Protein AF-A0A954GTT3-F1 (afdb_monomer_lite)

Sequence (72 aa):
MTRRVAVYAGSFDPVTLGHEDMVRRGAQLFDRLIVGIGINPEKQPLFTAHERQELMQNIFADLPNVRIECFS

Structure (mmCIF, N/CA/C/O backbone):
data_AF-A0A954GTT3-F1
#
_entry.id   AF-A0A954GTT3-F1
#
loop_
_atom_site.group_PDB
_atom_site.id
_atom_site.type_symbol
_atom_site.label_atom_id
_atom_site.label_alt_id
_atom_site.label_comp_id
_atom_site.label_asym_id
_atom_site.label_entity_id
_atom_site.label_seq_id
_atom_site.pdbx_PDB_ins_code
_atom_site.Cartn_x
_atom_site.Cartn_y
_atom_site.Cartn_z
_atom_site.occupancy
_atom_site.B_iso_or_equiv
_atom_site.auth_seq_id
_atom_site.auth_comp_id
_atom_site.auth_asym_id
_atom_site.auth_atom_id
_atom_site.pdbx_PDB_model_num
ATOM 1 N N . MET A 1 1 ? -19.485 -5.272 18.984 1.00 69.06 1 MET A N 1
ATOM 2 C CA . MET A 1 1 ? -19.436 -4.616 17.658 1.00 69.06 1 MET A CA 1
ATOM 3 C C . MET A 1 1 ? -18.687 -5.516 16.692 1.00 69.06 1 MET A C 1
ATOM 5 O O . MET A 1 1 ? -17.729 -6.153 17.112 1.00 69.06 1 MET A O 1
ATOM 9 N N . THR A 1 2 ? -19.129 -5.598 15.438 1.00 86.69 2 THR A N 1
ATOM 10 C CA . THR A 1 2 ? -18.471 -6.403 14.397 1.00 86.69 2 THR A CA 1
ATOM 11 C C . THR A 1 2 ? -17.235 -5.670 13.880 1.00 86.69 2 THR A C 1
ATOM 13 O O . THR A 1 2 ? -17.332 -4.500 13.519 1.00 86.69 2 THR A O 1
ATOM 16 N N . ARG A 1 3 ? -16.083 -6.348 13.841 1.00 93.12 3 ARG A N 1
ATOM 17 C CA . ARG A 1 3 ? -14.834 -5.793 13.303 1.00 93.12 3 ARG A CA 1
ATOM 18 C C . ARG A 1 3 ? -14.942 -5.647 11.783 1.00 93.12 3 ARG A C 1
ATOM 20 O O . ARG A 1 3 ? -15.186 -6.633 11.091 1.00 93.12 3 ARG A O 1
ATOM 27 N N . ARG A 1 4 ? -14.755 -4.436 11.266 1.00 97.12 4 ARG A N 1
ATOM 28 C CA . ARG A 1 4 ? -14.829 -4.109 9.839 1.00 97.12 4 ARG A CA 1
ATOM 29 C C . ARG A 1 4 ? -13.451 -4.254 9.208 1.00 97.12 4 ARG A C 1
ATOM 31 O O . ARG A 1 4 ? -12.504 -3.575 9.603 1.00 97.12 4 ARG A O 1
ATOM 38 N N . VAL A 1 5 ? -13.356 -5.145 8.229 1.00 97.62 5 VAL A N 1
ATOM 39 C CA . VAL A 1 5 ? -12.131 -5.411 7.473 1.00 97.62 5 VAL A CA 1
ATOM 40 C C . VAL A 1 5 ? -12.362 -5.014 6.022 1.00 97.62 5 VAL A C 1
ATOM 42 O O . VAL A 1 5 ? -13.384 -5.385 5.448 1.00 97.62 5 VAL A O 1
ATOM 45 N N . ALA A 1 6 ? -11.421 -4.276 5.440 1.00 98.00 6 ALA A N 1
ATOM 46 C CA . ALA A 1 6 ? -11.436 -3.899 4.031 1.00 98.00 6 ALA A CA 1
ATOM 47 C C . ALA A 1 6 ? -10.208 -4.435 3.295 1.00 98.00 6 ALA A C 1
ATOM 49 O O . ALA A 1 6 ? -9.154 -4.661 3.895 1.00 98.00 6 ALA A O 1
ATOM 50 N N . VAL A 1 7 ? -10.360 -4.600 1.982 1.00 98.06 7 VAL A N 1
ATOM 51 C CA . VAL A 1 7 ? -9.286 -4.984 1.066 1.00 98.06 7 VAL A CA 1
ATOM 52 C C . VAL A 1 7 ? -9.162 -3.920 -0.017 1.00 98.06 7 VAL A C 1
ATOM 54 O O . VAL A 1 7 ? -10.160 -3.536 -0.625 1.00 98.06 7 VAL A O 1
ATOM 57 N N . TYR A 1 8 ? -7.938 -3.469 -0.268 1.00 98.00 8 TYR A N 1
ATOM 58 C CA . TYR A 1 8 ? -7.584 -2.607 -1.387 1.00 98.00 8 TYR A CA 1
ATOM 59 C C . TYR A 1 8 ? -6.534 -3.314 -2.243 1.00 98.00 8 TYR A C 1
ATOM 61 O O . TYR A 1 8 ? -5.379 -3.438 -1.845 1.00 98.00 8 TYR A O 1
ATOM 69 N N . ALA A 1 9 ? -6.950 -3.844 -3.390 1.00 97.06 9 ALA A N 1
ATOM 70 C CA . ALA A 1 9 ? -6.097 -4.657 -4.250 1.00 97.06 9 ALA A CA 1
ATOM 71 C C . ALA A 1 9 ? -5.633 -3.876 -5.485 1.00 97.06 9 ALA A C 1
ATOM 73 O O . ALA A 1 9 ? -6.406 -3.118 -6.073 1.00 97.06 9 ALA A O 1
ATOM 74 N N . GLY A 1 10 ? -4.387 -4.094 -5.902 1.00 95.31 10 GLY A N 1
ATOM 75 C CA . GLY A 1 10 ? -3.799 -3.433 -7.064 1.00 95.31 10 GLY A CA 1
ATOM 76 C C . GLY A 1 10 ? -2.438 -4.012 -7.448 1.00 95.31 10 GLY A C 1
ATOM 77 O O . GLY A 1 10 ? -1.865 -4.827 -6.727 1.00 95.31 10 GLY A O 1
ATOM 78 N N . SER A 1 11 ? -1.910 -3.602 -8.605 1.00 94.12 11 SER A N 1
ATOM 79 C CA . SER A 1 11 ? -0.526 -3.926 -8.975 1.00 94.12 11 SER A CA 1
ATOM 80 C C . SER A 1 11 ? 0.476 -3.069 -8.206 1.00 94.12 11 SER A C 1
ATOM 82 O O . SER A 1 11 ? 1.520 -3.581 -7.834 1.00 94.12 11 SER A O 1
ATOM 84 N N . PHE A 1 12 ? 0.160 -1.795 -7.950 1.00 95.81 12 PHE A N 1
ATOM 85 C CA . PHE A 1 12 ? 1.031 -0.850 -7.239 1.00 95.81 12 PHE A CA 1
ATOM 86 C C . PHE A 1 12 ? 2.456 -0.802 -7.810 1.00 95.81 12 PHE A C 1
ATOM 88 O O . PHE A 1 12 ? 3.440 -0.918 -7.085 1.00 95.81 12 PHE A O 1
ATOM 95 N N . ASP A 1 13 ? 2.551 -0.641 -9.128 1.00 92.62 13 ASP A N 1
ATOM 96 C CA . ASP A 1 13 ? 3.804 -0.703 -9.878 1.00 92.62 13 ASP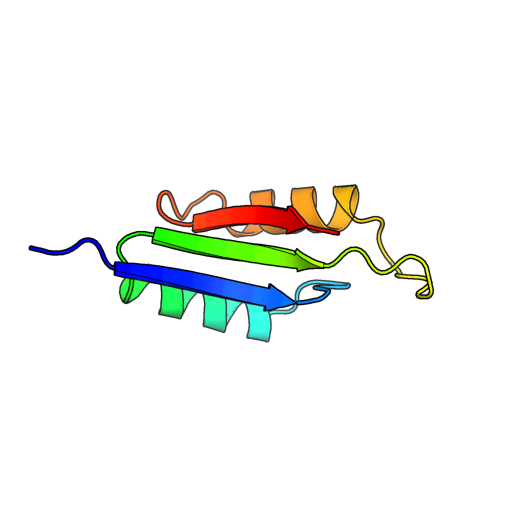 A CA 1
ATOM 97 C C . ASP A 1 13 ? 4.103 0.618 -10.625 1.00 92.62 13 ASP A C 1
ATOM 99 O O . ASP A 1 13 ? 3.757 0.748 -11.801 1.00 92.62 13 ASP A O 1
ATOM 103 N N . PRO A 1 14 ? 4.701 1.622 -9.951 1.00 93.50 14 PRO A N 1
ATOM 104 C CA . PRO A 1 14 ? 4.867 1.718 -8.501 1.00 93.50 14 PRO A CA 1
ATOM 105 C C . PRO A 1 14 ? 3.599 2.230 -7.795 1.00 93.50 14 PRO A C 1
ATOM 107 O O . PRO A 1 14 ? 2.614 2.669 -8.398 1.00 93.50 14 PRO A O 1
ATOM 110 N N . VAL A 1 15 ? 3.627 2.199 -6.466 1.00 96.62 15 VAL A N 1
ATOM 111 C CA . VAL A 1 15 ? 2.685 2.956 -5.635 1.00 96.62 15 VAL A CA 1
ATOM 112 C C . VAL A 1 15 ? 2.775 4.459 -5.962 1.00 96.62 15 VAL A C 1
ATOM 114 O O . VAL A 1 15 ? 3.829 4.971 -6.329 1.00 96.62 15 VAL A O 1
ATOM 117 N N . THR A 1 16 ? 1.650 5.171 -5.862 1.00 97.44 16 THR A N 1
ATOM 118 C CA . THR A 1 16 ? 1.537 6.602 -6.195 1.00 97.44 16 THR A CA 1
ATOM 119 C C . THR A 1 16 ? 0.936 7.353 -5.010 1.00 97.44 16 THR A C 1
ATOM 121 O O . THR A 1 16 ? 0.318 6.733 -4.144 1.00 97.44 16 THR A O 1
ATOM 124 N N . LEU A 1 17 ? 1.028 8.686 -5.002 1.00 97.94 17 LEU A N 1
ATOM 125 C CA . LEU A 1 17 ? 0.389 9.517 -3.970 1.00 97.94 17 LEU A CA 1
ATOM 126 C C . LEU A 1 17 ? -1.139 9.344 -3.927 1.00 97.94 17 LEU A C 1
ATOM 128 O O . LEU A 1 17 ? -1.743 9.453 -2.865 1.00 97.94 17 LEU A O 1
ATOM 132 N N . GLY A 1 18 ? -1.772 9.016 -5.059 1.00 98.31 18 GLY A N 1
ATOM 133 C CA . GLY A 1 18 ? -3.199 8.683 -5.085 1.00 98.31 18 GLY A CA 1
ATOM 134 C C . GLY A 1 18 ? -3.503 7.365 -4.367 1.00 98.31 18 GLY A C 1
ATOM 135 O O . GLY A 1 18 ? -4.480 7.272 -3.629 1.00 98.31 18 GLY A O 1
ATOM 136 N N . HIS A 1 19 ? -2.642 6.355 -4.530 1.00 98.19 19 HIS A N 1
ATOM 137 C CA . HIS A 1 19 ? -2.748 5.108 -3.769 1.00 98.19 19 HIS A CA 1
ATOM 138 C C . HIS A 1 19 ? -2.526 5.355 -2.270 1.00 98.19 19 HIS A C 1
ATOM 140 O O . HIS A 1 19 ? -3.252 4.800 -1.446 1.00 98.19 19 HIS A O 1
ATOM 146 N N . GLU A 1 20 ? -1.561 6.207 -1.918 1.00 98.38 20 GLU A N 1
ATOM 147 C CA . GLU A 1 20 ? -1.292 6.586 -0.531 1.00 98.38 20 GLU A CA 1
ATOM 148 C C . GLU A 1 20 ? -2.495 7.273 0.129 1.00 98.38 20 GLU A C 1
ATOM 150 O O . GLU A 1 20 ? -2.912 6.845 1.208 1.00 98.38 20 GLU A O 1
ATOM 155 N N . ASP A 1 21 ? -3.105 8.264 -0.533 1.00 98.50 21 ASP A N 1
ATOM 156 C CA . ASP A 1 21 ? -4.317 8.935 -0.040 1.00 98.50 21 ASP A CA 1
ATOM 157 C C . ASP A 1 21 ? -5.441 7.928 0.240 1.00 98.50 21 ASP A C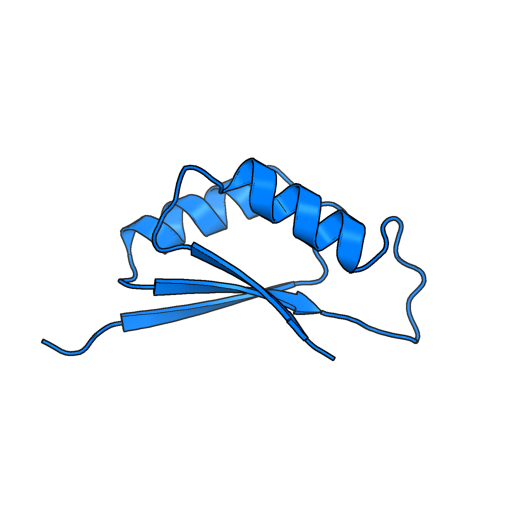 1
ATOM 159 O O . ASP A 1 21 ? -6.039 7.920 1.320 1.00 98.50 21 ASP A O 1
ATOM 163 N N . MET A 1 22 ? -5.682 7.012 -0.702 1.00 98.38 22 MET A N 1
ATOM 164 C CA . MET A 1 22 ? -6.723 5.992 -0.571 1.00 98.38 22 MET A CA 1
ATOM 165 C C . MET A 1 22 ? -6.481 5.056 0.615 1.00 98.38 22 MET A C 1
ATOM 167 O O . MET A 1 22 ? -7.418 4.761 1.363 1.00 98.38 22 MET A O 1
ATOM 171 N N . VAL A 1 23 ? -5.239 4.612 0.825 1.00 98.50 23 VAL A N 1
ATOM 172 C CA . VAL A 1 23 ? -4.884 3.750 1.962 1.00 98.50 23 VAL A CA 1
ATOM 173 C C . VAL A 1 23 ? -5.046 4.500 3.281 1.00 98.50 23 VAL A C 1
ATOM 175 O O . VAL A 1 23 ? -5.676 3.973 4.199 1.00 98.50 23 VAL A O 1
ATOM 178 N N . ARG A 1 24 ? -4.557 5.743 3.377 1.00 98.50 24 ARG A N 1
ATOM 179 C CA . ARG A 1 24 ? -4.665 6.559 4.599 1.00 98.50 24 ARG A CA 1
ATOM 180 C C . ARG A 1 24 ? -6.119 6.841 4.970 1.00 98.50 24 ARG A C 1
ATOM 182 O O . ARG A 1 24 ? -6.496 6.696 6.132 1.00 98.50 24 ARG A O 1
ATOM 189 N N . ARG A 1 25 ? -6.966 7.166 3.992 1.00 98.44 25 ARG A N 1
ATOM 190 C CA . ARG A 1 25 ? -8.408 7.363 4.212 1.00 98.44 25 ARG A CA 1
ATOM 191 C C . ARG A 1 25 ? -9.105 6.063 4.598 1.00 98.44 25 ARG A C 1
ATOM 193 O O . ARG A 1 25 ? -9.905 6.055 5.529 1.00 98.44 25 ARG A O 1
ATOM 200 N N . GLY A 1 26 ? -8.774 4.950 3.943 1.00 98.19 26 GLY A N 1
ATOM 201 C CA . GLY A 1 26 ? -9.293 3.631 4.305 1.00 98.19 26 GLY A CA 1
ATOM 202 C C . GLY A 1 26 ? -8.923 3.227 5.736 1.00 98.19 26 GLY A C 1
ATOM 203 O O . GLY A 1 26 ? -9.776 2.742 6.479 1.00 98.19 26 GLY A O 1
ATOM 204 N N . ALA A 1 27 ? -7.688 3.498 6.162 1.00 98.25 27 ALA A N 1
ATOM 205 C CA . ALA A 1 27 ? -7.213 3.200 7.511 1.00 98.25 27 ALA A CA 1
ATOM 206 C C . ALA A 1 27 ? -7.998 3.941 8.612 1.00 98.25 27 ALA A C 1
ATOM 208 O O . ALA A 1 27 ? -8.069 3.449 9.734 1.00 98.25 27 ALA A O 1
ATOM 209 N N . GLN A 1 28 ? -8.633 5.078 8.307 1.00 97.75 28 GLN A N 1
ATOM 210 C CA . GLN A 1 28 ? -9.504 5.793 9.251 1.00 97.75 28 GLN A CA 1
ATOM 211 C C . GLN A 1 28 ? -10.929 5.215 9.325 1.00 97.75 28 GLN A C 1
ATOM 213 O O . GLN A 1 28 ? -11.641 5.448 10.300 1.00 97.75 28 GLN A O 1
ATOM 218 N N . LEU A 1 29 ? -11.366 4.474 8.303 1.00 97.25 29 LEU A N 1
ATOM 219 C CA . LEU A 1 29 ? -12.739 3.966 8.186 1.00 97.25 29 LEU A CA 1
ATOM 220 C C . LEU A 1 29 ? -12.897 2.524 8.687 1.00 97.25 29 LEU A C 1
ATOM 222 O O . LEU A 1 29 ? -13.991 2.138 9.114 1.00 97.25 29 LEU A O 1
ATOM 226 N N . PHE A 1 30 ? -11.824 1.731 8.627 1.00 98.12 30 PHE A N 1
ATOM 227 C CA . PHE A 1 30 ? -11.844 0.296 8.907 1.00 98.12 30 PHE A CA 1
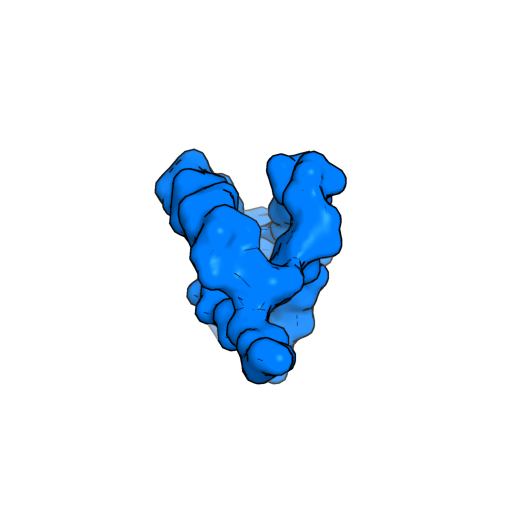ATOM 228 C C . PHE A 1 30 ? -10.926 -0.087 10.071 1.00 98.12 30 PHE A C 1
ATOM 230 O O . PHE A 1 30 ? -9.823 0.431 10.227 1.00 98.12 30 PHE A O 1
ATOM 237 N N . ASP A 1 31 ? -11.349 -1.086 10.849 1.00 98.00 31 ASP A N 1
ATOM 238 C CA . ASP A 1 31 ? -10.561 -1.614 11.971 1.00 98.00 31 ASP A CA 1
ATOM 239 C C . ASP A 1 31 ? -9.319 -2.386 11.489 1.00 98.00 31 ASP A C 1
ATOM 241 O O . ASP A 1 31 ? -8.388 -2.644 12.256 1.00 98.00 31 ASP A O 1
ATOM 245 N N . ARG A 1 32 ? -9.332 -2.829 10.227 1.00 98.06 32 ARG A N 1
ATOM 246 C CA . ARG A 1 32 ? -8.196 -3.438 9.535 1.00 98.06 32 ARG A CA 1
ATOM 247 C C . ARG A 1 32 ? -8.318 -3.208 8.032 1.00 98.06 32 ARG A C 1
ATOM 249 O O . ARG A 1 32 ? -9.361 -3.505 7.450 1.00 98.06 32 ARG A O 1
ATOM 256 N N . LEU A 1 33 ? -7.237 -2.755 7.411 1.00 98.50 33 LEU A N 1
ATOM 257 C CA . LEU A 1 33 ? -7.127 -2.601 5.965 1.00 98.50 33 LEU A CA 1
ATOM 258 C C . LEU A 1 33 ? -6.026 -3.525 5.441 1.00 98.50 33 LEU A C 1
ATOM 260 O O . LEU A 1 33 ? -4.907 -3.515 5.945 1.00 98.50 33 LEU A O 1
ATOM 264 N N . ILE A 1 34 ? -6.351 -4.346 4.448 1.00 98.31 34 ILE A N 1
ATOM 265 C CA . ILE A 1 34 ? -5.391 -5.211 3.762 1.00 98.31 34 ILE A CA 1
ATOM 266 C C . ILE A 1 34 ? -5.137 -4.608 2.385 1.00 98.31 34 ILE A C 1
ATOM 268 O O . ILE A 1 34 ? -6.065 -4.479 1.590 1.00 98.31 34 ILE A O 1
ATOM 272 N N . VAL A 1 35 ? -3.893 -4.244 2.102 1.00 98.31 35 VAL A N 1
ATOM 273 C CA . VAL A 1 35 ? -3.466 -3.797 0.782 1.00 98.31 35 VAL A CA 1
ATOM 274 C C . VAL A 1 35 ? -2.842 -4.985 0.063 1.00 98.31 35 VAL A C 1
ATOM 276 O O . VAL A 1 35 ? -1.781 -5.472 0.449 1.00 98.31 35 VAL A O 1
ATOM 279 N N . GLY A 1 36 ? -3.558 -5.494 -0.935 1.00 97.69 36 GLY A N 1
ATOM 280 C CA . GLY A 1 36 ? -3.181 -6.695 -1.668 1.00 97.69 36 GLY A CA 1
ATOM 281 C C . GLY A 1 36 ? -2.403 -6.354 -2.934 1.00 97.69 36 GLY A C 1
ATOM 282 O O . GLY A 1 36 ? -2.960 -5.739 -3.845 1.00 97.69 36 GLY A O 1
ATOM 283 N N . ILE A 1 37 ? -1.157 -6.803 -3.026 1.00 97.06 37 ILE A N 1
ATOM 284 C CA . ILE A 1 37 ? -0.310 -6.645 -4.207 1.00 97.06 37 ILE A CA 1
ATOM 285 C C . ILE A 1 37 ? -0.486 -7.866 -5.109 1.00 97.06 37 ILE A C 1
ATOM 287 O O . ILE A 1 37 ? -0.069 -8.972 -4.770 1.00 97.06 37 ILE A O 1
ATOM 291 N N . GLY A 1 38 ? -1.094 -7.658 -6.275 1.00 94.69 38 GLY A N 1
ATOM 292 C CA . GLY A 1 38 ? -1.284 -8.726 -7.253 1.00 94.69 38 GLY A CA 1
ATOM 293 C C . GLY A 1 38 ? 0.028 -9.134 -7.931 1.00 94.69 38 GLY A C 1
ATOM 294 O O . GLY A 1 38 ? 0.802 -8.282 -8.397 1.00 94.69 38 GLY A O 1
ATOM 295 N N . ILE A 1 39 ? 0.252 -10.443 -8.031 1.00 92.81 39 ILE A N 1
ATOM 296 C CA . ILE A 1 39 ? 1.307 -11.061 -8.836 1.00 92.81 39 ILE A CA 1
ATOM 297 C C . ILE A 1 39 ? 0.664 -11.583 -10.120 1.00 92.81 39 ILE A C 1
ATOM 299 O O . ILE A 1 39 ? -0.137 -12.508 -10.088 1.00 92.81 39 ILE A O 1
ATOM 303 N N . ASN A 1 40 ? 1.012 -10.987 -11.261 1.00 88.38 40 ASN A N 1
ATOM 304 C CA . ASN A 1 40 ? 0.575 -11.479 -12.563 1.00 88.38 40 ASN A CA 1
ATOM 305 C C . ASN A 1 40 ? 1.806 -11.947 -13.361 1.00 88.38 40 ASN A C 1
ATOM 307 O O . ASN A 1 40 ? 2.602 -11.091 -13.749 1.00 88.38 40 ASN A O 1
ATOM 311 N N . PRO A 1 41 ? 1.962 -13.262 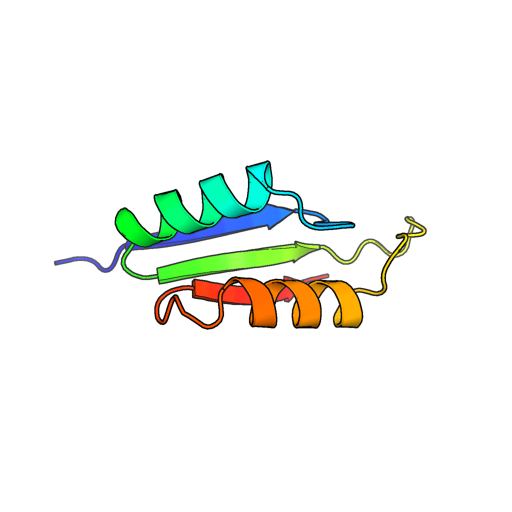-13.613 1.00 83.00 41 PRO A N 1
ATOM 312 C CA . PRO A 1 41 ? 3.118 -13.807 -14.325 1.00 83.00 41 PRO A CA 1
ATOM 313 C C . PRO A 1 41 ? 3.151 -13.442 -15.817 1.00 83.00 41 PRO A C 1
ATOM 315 O O . PRO A 1 41 ? 4.209 -13.507 -16.432 1.00 83.00 41 PRO A O 1
ATOM 318 N N . GLU A 1 42 ? 2.022 -13.037 -16.405 1.00 87.94 42 GLU A N 1
ATOM 319 C CA . GLU A 1 42 ? 1.947 -12.593 -17.803 1.00 87.94 42 GLU A CA 1
ATOM 320 C C . GLU A 1 42 ? 2.373 -11.127 -17.981 1.00 87.94 42 GLU A C 1
ATOM 322 O O . GLU A 1 42 ? 2.550 -10.658 -19.106 1.00 87.94 42 GLU A O 1
ATOM 327 N N . LYS A 1 43 ? 2.535 -10.377 -16.883 1.00 85.62 43 LYS A N 1
ATOM 328 C CA . LYS A 1 43 ? 2.976 -8.978 -16.908 1.00 85.62 43 LYS A CA 1
ATOM 329 C C . LYS A 1 43 ? 4.458 -8.876 -16.564 1.00 85.62 43 LYS A C 1
ATOM 331 O O . LYS A 1 43 ? 4.966 -9.624 -15.738 1.00 85.62 43 LYS A O 1
ATOM 336 N N . GLN A 1 44 ? 5.125 -7.889 -17.158 1.00 86.31 44 GLN A N 1
ATOM 337 C CA . GLN A 1 44 ? 6.490 -7.492 -16.806 1.00 86.31 44 GLN A CA 1
ATOM 338 C C . GLN A 1 44 ? 6.426 -6.190 -15.999 1.00 86.31 44 GLN A C 1
ATOM 340 O O . GLN A 1 44 ? 6.397 -5.115 -16.600 1.00 86.31 44 GLN A O 1
ATOM 345 N N . PRO A 1 45 ? 6.290 -6.267 -14.664 1.00 89.38 45 PRO A N 1
ATOM 346 C CA . PRO A 1 45 ? 6.244 -5.077 -13.831 1.00 89.38 45 PRO A CA 1
ATOM 347 C C . PRO A 1 45 ? 7.613 -4.389 -13.769 1.00 89.38 45 PRO A C 1
ATOM 349 O O . PRO A 1 45 ? 8.649 -5.037 -13.926 1.00 89.38 45 PRO A O 1
ATOM 352 N N . LEU A 1 46 ? 7.606 -3.083 -13.510 1.00 91.25 46 LEU A N 1
ATOM 353 C CA . LEU A 1 46 ? 8.808 -2.284 -13.278 1.00 91.25 46 LEU A CA 1
ATOM 354 C C . LEU A 1 46 ? 9.542 -2.749 -12.013 1.00 91.25 46 LEU A C 1
ATOM 356 O O . LEU A 1 46 ? 10.768 -2.814 -12.009 1.00 91.25 46 LEU A O 1
ATOM 360 N N . PHE A 1 47 ? 8.785 -3.094 -10.970 1.00 93.19 47 PHE A N 1
ATOM 361 C CA . PHE A 1 47 ? 9.292 -3.626 -9.710 1.00 93.19 47 PHE A CA 1
ATOM 362 C C . PHE A 1 47 ? 8.800 -5.053 -9.460 1.00 93.19 47 PHE A C 1
ATOM 364 O O . PHE A 1 47 ? 7.634 -5.411 -9.686 1.00 93.19 47 PHE A O 1
ATOM 371 N N . THR A 1 48 ? 9.670 -5.880 -8.891 1.00 94.00 48 THR A N 1
ATOM 372 C CA . THR A 1 48 ? 9.296 -7.205 -8.391 1.00 94.00 48 THR A CA 1
ATOM 373 C C . THR A 1 48 ? 8.187 -7.098 -7.339 1.00 94.00 48 THR A C 1
ATOM 375 O O . THR A 1 48 ? 7.965 -6.057 -6.721 1.00 94.00 48 THR A O 1
ATOM 378 N N . ALA A 1 49 ? 7.446 -8.188 -7.118 1.00 92.75 49 ALA A N 1
ATOM 379 C CA . ALA A 1 49 ? 6.434 -8.221 -6.057 1.00 92.75 49 ALA A CA 1
ATOM 380 C C . ALA A 1 49 ? 7.028 -7.884 -4.677 1.00 92.75 49 ALA A C 1
ATOM 382 O O . ALA A 1 49 ? 6.408 -7.152 -3.911 1.00 92.75 49 ALA A O 1
ATOM 383 N N . HIS A 1 50 ? 8.253 -8.349 -4.414 1.00 92.94 50 HIS A N 1
ATOM 384 C CA . HIS A 1 50 ? 8.981 -8.066 -3.181 1.00 92.94 50 HIS A CA 1
ATOM 385 C C . HIS A 1 50 ? 9.313 -6.577 -3.031 1.00 92.94 50 HIS A C 1
ATOM 387 O O . HIS A 1 50 ? 9.001 -5.991 -2.002 1.00 92.94 50 HIS A O 1
ATOM 393 N N . GLU A 1 51 ? 9.880 -5.943 -4.061 1.00 96.12 51 GLU A N 1
ATOM 394 C CA . GLU A 1 51 ? 10.217 -4.510 -4.023 1.00 96.12 51 GLU A CA 1
ATOM 395 C C . GLU A 1 51 ? 8.971 -3.637 -3.832 1.00 96.12 51 GLU A C 1
ATOM 397 O O . GLU A 1 51 ? 8.984 -2.694 -3.042 1.00 96.12 51 GLU A O 1
ATOM 402 N N . ARG A 1 52 ? 7.860 -3.976 -4.504 1.00 96.25 52 ARG A N 1
ATOM 403 C CA . ARG A 1 52 ? 6.572 -3.290 -4.305 1.00 96.25 52 ARG A CA 1
ATOM 404 C C . ARG A 1 52 ? 6.074 -3.454 -2.872 1.00 96.25 52 ARG A C 1
ATOM 406 O O . ARG A 1 52 ? 5.612 -2.484 -2.272 1.00 96.25 52 ARG A O 1
ATOM 413 N N . GLN A 1 53 ? 6.186 -4.658 -2.314 1.00 96.56 53 GLN A N 1
ATOM 414 C CA . GLN A 1 53 ? 5.801 -4.937 -0.935 1.00 96.56 53 GLN A CA 1
ATOM 415 C C . GLN A 1 53 ? 6.646 -4.151 0.068 1.00 96.56 53 GLN A C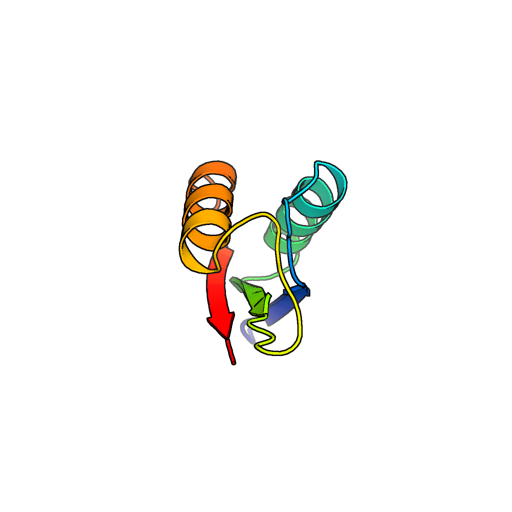 1
ATOM 417 O O . GLN A 1 53 ? 6.068 -3.477 0.918 1.00 96.56 53 GLN A O 1
ATOM 422 N N . GLU A 1 54 ? 7.974 -4.184 -0.046 1.00 97.12 54 GLU A N 1
ATOM 423 C CA . GLU A 1 54 ? 8.881 -3.421 0.822 1.00 97.12 54 GLU A CA 1
ATOM 424 C C . GLU A 1 54 ? 8.604 -1.919 0.748 1.00 97.12 54 GLU A C 1
ATOM 426 O O . GLU A 1 54 ? 8.501 -1.249 1.777 1.00 97.12 54 GLU A O 1
ATOM 431 N N . LEU A 1 55 ? 8.422 -1.381 -0.461 1.00 96.38 55 LEU A N 1
ATOM 432 C CA . LEU A 1 55 ? 8.118 0.033 -0.655 1.00 96.38 55 LEU A CA 1
ATOM 433 C C . LEU A 1 55 ? 6.832 0.431 0.079 1.00 96.38 55 LEU A C 1
ATOM 435 O O . LEU A 1 55 ? 6.814 1.414 0.819 1.00 96.38 55 LEU A O 1
ATOM 439 N N . MET A 1 56 ? 5.760 -0.345 -0.087 1.00 97.69 56 MET A N 1
ATOM 440 C CA . MET A 1 56 ? 4.488 -0.069 0.580 1.00 97.69 56 MET A CA 1
ATOM 441 C C . MET A 1 56 ? 4.569 -0.278 2.097 1.00 97.69 56 MET A C 1
ATOM 443 O O . MET A 1 56 ? 3.991 0.508 2.844 1.00 97.69 56 MET A O 1
ATOM 447 N N . GLN A 1 57 ? 5.306 -1.286 2.571 1.00 97.75 57 GLN A N 1
ATOM 448 C CA . GLN A 1 57 ? 5.542 -1.495 4.003 1.00 97.75 57 GLN A CA 1
ATOM 449 C C . GLN A 1 57 ? 6.250 -0.295 4.640 1.00 97.75 57 GLN A C 1
ATOM 451 O O . GLN A 1 57 ? 5.866 0.116 5.731 1.00 97.75 57 GLN A O 1
ATOM 456 N N . ASN A 1 58 ? 7.218 0.305 3.943 1.00 97.56 58 ASN A N 1
ATOM 457 C CA . ASN A 1 58 ? 7.912 1.502 4.414 1.00 97.56 58 ASN A CA 1
ATOM 458 C C . ASN A 1 58 ? 7.006 2.745 4.426 1.00 97.56 58 ASN A C 1
ATOM 460 O O . ASN A 1 58 ? 7.024 3.499 5.396 1.00 97.56 58 ASN A O 1
ATOM 464 N N . ILE A 1 59 ? 6.191 2.955 3.384 1.00 97.62 59 ILE A N 1
ATOM 465 C CA . ILE A 1 59 ? 5.284 4.118 3.282 1.00 97.62 59 ILE A CA 1
ATOM 466 C C . ILE A 1 59 ? 4.209 4.109 4.376 1.00 97.62 59 ILE A C 1
ATOM 468 O O . I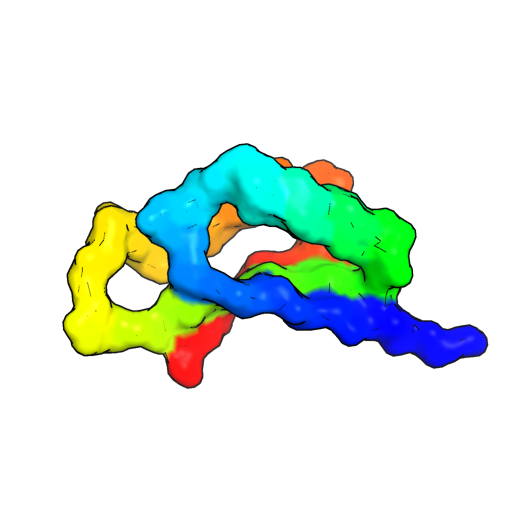LE A 1 59 ? 3.848 5.169 4.886 1.00 97.62 59 ILE A O 1
ATOM 472 N N . PHE A 1 60 ? 3.689 2.928 4.725 1.00 98.25 60 PHE A N 1
ATOM 473 C CA . PHE A 1 60 ? 2.577 2.769 5.669 1.00 98.25 60 PHE A CA 1
ATOM 474 C C . PHE A 1 60 ? 3.006 2.227 7.040 1.00 98.25 60 PHE A C 1
ATOM 476 O O . PHE A 1 60 ? 2.161 1.751 7.800 1.00 98.25 60 PHE A O 1
ATOM 483 N N . ALA A 1 61 ? 4.299 2.289 7.375 1.00 97.94 61 ALA A N 1
ATOM 484 C CA . ALA A 1 61 ? 4.834 1.800 8.650 1.00 97.94 61 ALA A CA 1
ATOM 485 C C . ALA A 1 61 ? 4.217 2.503 9.878 1.00 97.94 61 ALA A C 1
ATOM 487 O O . ALA A 1 61 ? 4.201 1.946 10.975 1.00 97.94 61 ALA A O 1
ATOM 488 N N . ASP A 1 62 ? 3.686 3.714 9.695 1.00 98.25 62 ASP A N 1
ATOM 489 C CA . ASP A 1 62 ? 2.993 4.508 10.710 1.00 98.25 62 ASP A CA 1
ATOM 490 C C . ASP A 1 62 ? 1.538 4.066 10.967 1.00 98.25 62 ASP A C 1
ATOM 492 O O . ASP A 1 62 ? 0.923 4.516 11.935 1.00 98.25 62 ASP A O 1
ATOM 496 N N . LEU A 1 63 ? 0.976 3.178 10.136 1.00 98.25 63 LEU A N 1
ATOM 497 C CA . LEU A 1 63 ? -0.425 2.751 10.196 1.00 98.25 63 LEU A CA 1
ATOM 498 C C . LEU A 1 63 ? -0.557 1.313 10.742 1.00 98.25 63 LEU A C 1
ATOM 500 O O . LEU A 1 63 ? -0.549 0.349 9.972 1.00 98.25 63 LEU A O 1
ATOM 504 N N . PRO A 1 64 ? -0.762 1.113 12.060 1.00 97.69 64 PRO A N 1
ATOM 505 C CA . PRO A 1 64 ? -0.731 -0.219 12.683 1.00 97.69 64 PRO A CA 1
ATOM 506 C C . PRO A 1 64 ? -1.891 -1.141 12.269 1.00 97.69 64 PRO A C 1
ATOM 508 O O . PRO A 1 64 ? -1.852 -2.350 12.509 1.00 97.69 64 PRO A O 1
ATOM 511 N N . ASN A 1 65 ? -2.953 -0.588 11.678 1.00 98.38 65 ASN A N 1
ATOM 512 C CA . ASN A 1 65 ? -4.111 -1.337 11.192 1.00 98.38 65 ASN A CA 1
ATOM 513 C C . ASN A 1 65 ? -4.035 -1.684 9.695 1.00 98.38 65 ASN A C 1
ATOM 515 O O . ASN A 1 65 ? -4.956 -2.334 9.189 1.00 98.38 65 ASN A O 1
ATOM 519 N N . VAL A 1 66 ? -2.960 -1.293 9.003 1.00 98.62 66 VAL A N 1
ATOM 520 C CA . VAL A 1 66 ? -2.717 -1.616 7.594 1.00 98.62 66 VAL A CA 1
ATOM 521 C C . VAL A 1 66 ? -1.792 -2.828 7.494 1.00 98.62 66 VAL A C 1
ATOM 523 O O . VAL A 1 66 ? -0.775 -2.913 8.174 1.00 98.62 66 VAL A O 1
ATOM 526 N N . ARG A 1 67 ? -2.147 -3.800 6.650 1.00 98.25 67 ARG A N 1
ATOM 527 C CA . ARG A 1 67 ? -1.273 -4.926 6.291 1.00 98.25 67 ARG A CA 1
ATOM 528 C C . ARG A 1 67 ? -1.056 -4.967 4.794 1.00 98.25 67 ARG A C 1
ATOM 530 O O . ARG A 1 67 ? -2.023 -4.875 4.047 1.00 98.25 67 ARG A O 1
ATOM 537 N N . ILE A 1 68 ? 0.192 -5.147 4.385 1.00 98.19 68 ILE A N 1
ATOM 538 C CA . ILE A 1 68 ? 0.580 -5.306 2.986 1.00 98.19 68 ILE A CA 1
ATOM 539 C C . ILE A 1 68 ? 0.830 -6.791 2.742 1.00 98.19 68 ILE A C 1
ATOM 541 O O . ILE A 1 68 ? 1.622 -7.391 3.465 1.00 98.19 68 ILE A O 1
ATOM 545 N N . GLU A 1 69 ? 0.156 -7.374 1.757 1.00 96.56 69 GLU A N 1
ATOM 546 C CA . GLU A 1 69 ? 0.255 -8.802 1.438 1.00 96.56 69 GLU A CA 1
ATOM 547 C C . GLU A 1 69 ? 0.348 -8.981 -0.079 1.00 96.56 69 GLU A C 1
ATOM 549 O O . GLU A 1 69 ? -0.403 -8.349 -0.824 1.00 96.56 69 GLU A O 1
ATOM 554 N N . CYS A 1 70 ? 1.229 -9.861 -0.550 1.00 95.06 70 CYS A N 1
ATOM 555 C CA . CYS A 1 70 ? 1.200 -10.302 -1.943 1.00 95.06 70 CYS A CA 1
ATOM 556 C C . CYS A 1 70 ? 0.190 -11.440 -2.125 1.00 95.06 70 CYS A C 1
ATOM 558 O O . CYS A 1 70 ? 0.035 -12.288 -1.247 1.00 95.06 70 CYS A O 1
ATOM 560 N N . PHE A 1 71 ? -0.460 -11.493 -3.286 1.00 92.00 71 PHE A N 1
ATOM 561 C CA . PHE A 1 71 ? -1.312 -12.617 -3.664 1.00 92.00 71 PHE A CA 1
ATOM 562 C C . PHE A 1 71 ? -1.137 -12.969 -5.146 1.00 92.00 71 PHE A C 1
ATOM 564 O O . PHE A 1 71 ? -0.873 -12.096 -5.977 1.00 92.00 71 PHE A O 1
ATOM 571 N N . SER A 1 72 ? -1.275 -14.258 -5.452 1.00 81.94 72 SER A N 1
ATOM 572 C CA . SER A 1 72 ? -1.172 -14.857 -6.789 1.00 81.94 72 SER A CA 1
ATOM 573 C C . SER A 1 72 ? -2.480 -15.520 -7.182 1.00 81.94 72 SER A C 1
ATOM 575 O O . SER A 1 72 ? -2.990 -16.274 -6.319 1.00 81.94 72 SER A O 1
#

Radius of gyration: 12.26 Å; chains: 1; bounding box: 30×24×36 Å

pLDDT: mean 95.21, std 4.99, range [69.06, 98.62]

Secondary structure (DSSP, 8-state):
-PPPEEEEEE--TT--HHHHHHHHHHHHH-SEEEEEEE--TTS--SS-HHHHHHHHHHHTTT-TTEEEEEE-

Foldseek 3Di:
DDFFEEEAEDQPLPPDVVNVVVVVVVLVVGQAYEYEHEDDPVDDRPDDSVVNQVVVCVSCVVRPRYHYYYDD